Protein AF-A0A349NC59-F1 (afdb_monomer_lite)

Secondary structure (DSSP, 8-state):
----EEEETTTTEEEE---TTHHHHHHHHHSHHHHHHIIIIITSHHHHHHHHHHHTSGGGGGGHHHHHHHTT--GGGBSS-TTT-SSHHHHHTPPBPGGGSPPPPSTT----SSSS-----S-GGG-SEEEETTEEEE-

pLDDT: mean 91.54, std 4.28, range [70.38, 97.62]

Structure (mmCIF, N/CA/C/O backbone):
data_AF-A0A349NC59-F1
#
_entry.id   AF-A0A349NC59-F1
#
loop_
_atom_site.group_PDB
_atom_site.id
_atom_site.type_symbol
_atom_site.label_atom_id
_atom_site.label_alt_id
_atom_site.label_comp_id
_atom_site.label_asym_id
_atom_site.label_entity_id
_atom_site.label_seq_id
_atom_site.pdbx_PDB_ins_code
_atom_site.Cartn_x
_atom_site.Cartn_y
_atom_site.Cartn_z
_atom_site.occupancy
_atom_site.B_iso_or_equiv
_atom_site.auth_seq_id
_atom_site.auth_comp_id
_atom_site.auth_asym_id
_atom_site.auth_atom_id
_atom_site.pdbx_PDB_model_num
ATOM 1 N N . MET A 1 1 ? 4.924 11.784 -14.675 1.00 70.38 1 MET A N 1
ATOM 2 C CA . MET A 1 1 ? 4.655 10.395 -14.283 1.00 70.38 1 MET A CA 1
ATOM 3 C C . MET A 1 1 ? 3.516 9.926 -15.143 1.00 70.38 1 MET A C 1
A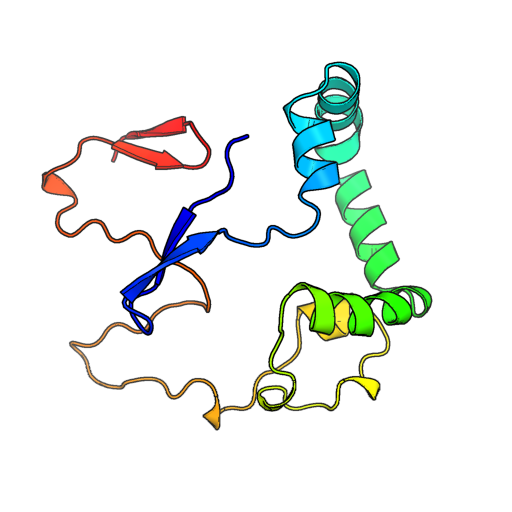TOM 5 O O . MET A 1 1 ? 2.434 10.505 -15.101 1.00 70.38 1 MET A O 1
ATOM 9 N N . ASP A 1 2 ? 3.781 8.954 -15.996 1.00 81.81 2 ASP A N 1
ATOM 10 C CA . ASP A 1 2 ? 2.705 8.320 -16.742 1.00 81.81 2 ASP A CA 1
ATOM 11 C C . ASP A 1 2 ? 1.820 7.528 -15.771 1.00 81.81 2 ASP A C 1
ATOM 13 O O . ASP A 1 2 ? 2.314 7.087 -14.725 1.00 81.81 2 ASP A O 1
ATOM 17 N N . PRO A 1 3 ? 0.514 7.395 -16.055 1.00 85.00 3 PRO A N 1
ATOM 18 C CA . PRO A 1 3 ? -0.356 6.549 -15.253 1.00 85.00 3 PRO A CA 1
ATOM 19 C C . PRO A 1 3 ? 0.209 5.127 -15.200 1.00 85.00 3 PRO A C 1
ATOM 21 O O . PRO A 1 3 ? 0.638 4.573 -16.219 1.00 85.00 3 PRO A O 1
ATOM 24 N N . ILE A 1 4 ? 0.205 4.531 -14.009 1.00 87.38 4 ILE A N 1
ATOM 25 C CA . ILE A 1 4 ? 0.626 3.142 -13.839 1.00 87.38 4 ILE A CA 1
ATOM 26 C C . ILE A 1 4 ? -0.475 2.272 -14.434 1.00 87.38 4 ILE A C 1
ATOM 28 O O . ILE A 1 4 ? -1.604 2.274 -13.951 1.00 87.38 4 ILE A O 1
ATOM 32 N N . ARG A 1 5 ? -0.145 1.537 -15.495 1.00 90.62 5 ARG A N 1
ATOM 33 C CA . ARG A 1 5 ? -1.063 0.602 -16.145 1.00 90.62 5 ARG A CA 1
ATOM 34 C C . ARG A 1 5 ? -0.675 -0.824 -15.813 1.00 90.62 5 ARG A C 1
ATOM 36 O O . ARG A 1 5 ? 0.509 -1.143 -15.728 1.00 90.62 5 ARG A O 1
ATOM 43 N N . TYR A 1 6 ? -1.670 -1.678 -15.659 1.00 88.75 6 TYR A N 1
ATOM 44 C CA . TYR A 1 6 ? -1.475 -3.092 -15.385 1.00 88.75 6 TYR A CA 1
ATOM 45 C C . TYR A 1 6 ? -2.497 -3.918 -16.152 1.00 88.75 6 TYR A C 1
ATOM 47 O O . TYR A 1 6 ? -3.577 -3.442 -16.493 1.00 88.75 6 TYR A O 1
ATOM 55 N N . PHE A 1 7 ? -2.144 -5.168 -16.426 1.00 89.88 7 PHE A N 1
ATOM 56 C CA . PHE A 1 7 ? -3.073 -6.123 -17.006 1.00 89.88 7 PHE A CA 1
ATOM 57 C C . PHE A 1 7 ? -3.857 -6.812 -15.887 1.00 89.88 7 PHE A C 1
ATOM 59 O O . PHE A 1 7 ? -3.280 -7.537 -15.070 1.00 89.88 7 PHE A O 1
ATOM 66 N N . ASN A 1 8 ? -5.164 -6.577 -15.832 1.00 90.19 8 ASN A N 1
ATOM 67 C CA . ASN A 1 8 ? -6.052 -7.253 -14.904 1.00 90.19 8 ASN A CA 1
ATOM 68 C C . ASN A 1 8 ? -6.487 -8.600 -15.503 1.00 90.19 8 ASN A C 1
ATOM 70 O O . ASN A 1 8 ? -7.162 -8.698 -16.524 1.00 90.19 8 ASN A O 1
ATOM 74 N N . ARG A 1 9 ? -6.061 -9.677 -14.839 1.00 89.19 9 ARG A N 1
ATOM 75 C CA . ARG A 1 9 ? -6.263 -11.059 -15.296 1.00 89.19 9 ARG A CA 1
ATOM 76 C C . ARG A 1 9 ? -7.726 -11.496 -15.219 1.00 89.19 9 ARG A C 1
ATOM 78 O O . ARG A 1 9 ? -8.125 -12.394 -15.950 1.00 89.19 9 ARG A O 1
ATOM 85 N N . TYR A 1 10 ? -8.507 -10.908 -14.315 1.00 90.06 10 TYR A N 1
ATOM 86 C CA . TYR A 1 10 ? -9.882 -11.337 -14.053 1.00 90.06 10 TYR A CA 1
ATOM 87 C C . TYR A 1 10 ? -10.859 -10.807 -15.099 1.00 90.06 10 TYR A C 1
ATOM 89 O O . TYR A 1 10 ? -11.808 -11.497 -15.453 1.00 90.06 10 TYR A O 1
ATOM 97 N N . ASN A 1 11 ? -10.603 -9.613 -15.630 1.00 92.44 11 ASN A N 1
ATOM 98 C CA . ASN A 1 11 ? -11.417 -9.000 -16.679 1.00 92.44 11 ASN A CA 1
ATOM 99 C C . ASN A 1 11 ? -10.724 -8.940 -18.048 1.00 92.44 11 ASN A C 1
ATOM 101 O O . ASN A 1 11 ? -11.325 -8.459 -19.003 1.00 92.44 11 ASN A O 1
ATOM 105 N N . GLN A 1 12 ? -9.484 -9.436 -18.144 1.00 94.19 12 GLN A N 1
ATOM 106 C CA . GLN A 1 12 ? -8.699 -9.494 -19.378 1.00 94.19 12 GLN A CA 1
ATOM 107 C C . GLN A 1 12 ? -8.499 -8.113 -20.031 1.00 94.19 12 GLN A C 1
ATOM 109 O O . GLN A 1 12 ? -8.481 -7.993 -21.256 1.00 94.19 12 GLN A O 1
ATOM 114 N N . ALA A 1 13 ? -8.336 -7.063 -19.221 1.00 95.69 13 ALA A N 1
ATOM 115 C CA . ALA A 1 13 ? -8.197 -5.687 -19.692 1.00 95.69 13 ALA A CA 1
ATOM 116 C C . ALA A 1 13 ? -6.967 -4.984 -19.104 1.00 95.69 13 ALA A C 1
ATOM 118 O O . ALA A 1 13 ? -6.466 -5.331 -18.032 1.00 95.69 13 ALA A O 1
ATOM 119 N N . ILE A 1 14 ? -6.476 -3.966 -19.817 1.00 93.81 14 ILE A N 1
ATOM 120 C CA . ILE A 1 14 ? -5.488 -3.034 -19.268 1.00 93.81 14 ILE A CA 1
ATOM 121 C C . ILE A 1 14 ? -6.238 -1.978 -18.463 1.00 93.81 14 ILE A C 1
ATOM 123 O O . ILE A 1 14 ? -7.080 -1.264 -19.004 1.00 93.81 14 ILE A O 1
ATOM 127 N N . GLU A 1 15 ? -5.886 -1.855 -17.192 1.00 93.00 15 GLU A N 1
ATOM 128 C CA . GLU A 1 15 ? -6.464 -0.894 -16.262 1.00 93.00 15 GLU A CA 1
ATOM 129 C C . GLU A 1 15 ? -5.407 0.088 -15.762 1.00 93.00 15 GLU A C 1
ATOM 131 O O . GLU A 1 15 ? -4.201 -0.175 -15.818 1.00 93.00 15 GLU A O 1
ATOM 136 N N . THR A 1 16 ? -5.873 1.235 -15.276 1.00 92.19 16 THR A N 1
ATOM 137 C CA . THR A 1 16 ? -5.034 2.261 -14.654 1.00 92.19 16 THR A CA 1
ATOM 138 C C . THR A 1 16 ? -5.140 2.146 -13.142 1.00 92.19 16 THR A C 1
ATOM 140 O O . THR A 1 16 ? -6.238 2.058 -12.604 1.00 92.19 16 THR A O 1
ATOM 143 N N . GLU A 1 17 ? -3.998 2.161 -12.461 1.00 89.06 17 GLU A N 1
ATOM 144 C CA . GLU A 1 17 ? -3.945 2.144 -11.005 1.00 89.06 17 GLU A CA 1
ATOM 145 C C . GLU A 1 17 ? -4.341 3.490 -10.411 1.00 89.06 17 GLU A C 1
ATOM 147 O O . GLU A 1 17 ? -3.752 4.521 -10.746 1.00 89.06 17 GLU A O 1
ATOM 152 N N . THR A 1 18 ? -5.265 3.459 -9.454 1.00 89.06 18 THR A N 1
ATOM 153 C CA . THR A 1 18 ? -5.566 4.616 -8.611 1.00 89.06 18 THR A CA 1
ATOM 154 C C . THR A 1 18 ? -4.522 4.708 -7.502 1.00 89.06 18 THR A C 1
ATOM 156 O O . THR A 1 18 ? -4.485 3.883 -6.591 1.00 89.06 18 THR A O 1
ATOM 159 N N . VAL A 1 19 ? -3.651 5.717 -7.563 1.00 86.81 19 VAL A N 1
ATOM 160 C CA . VAL A 1 19 ? -2.555 5.874 -6.597 1.00 86.81 19 VAL A CA 1
ATOM 161 C C . VAL A 1 19 ? -2.967 6.796 -5.453 1.00 86.81 19 VAL A C 1
ATOM 163 O O . VAL A 1 19 ? -3.357 7.946 -5.671 1.00 86.81 19 VAL A O 1
ATOM 166 N N . TYR A 1 20 ? -2.796 6.331 -4.211 1.00 86.38 20 TYR A N 1
ATOM 167 C CA . TYR A 1 20 ? -3.086 7.159 -3.044 1.00 86.38 20 TYR A CA 1
ATOM 168 C C . TYR A 1 20 ? -2.247 8.437 -3.011 1.00 86.38 20 TYR A C 1
ATOM 170 O O . TYR A 1 20 ? -1.015 8.403 -2.975 1.00 86.38 20 TYR A O 1
ATOM 178 N N . GLY A 1 21 ? -2.934 9.582 -3.007 1.00 85.62 21 GLY A N 1
ATOM 179 C CA . GLY A 1 21 ? -2.290 10.891 -2.976 1.00 85.62 21 GLY A CA 1
ATOM 180 C C . GLY A 1 21 ? -1.502 11.221 -4.247 1.00 85.62 21 GLY A C 1
ATOM 181 O O . GLY A 1 21 ? -0.543 11.993 -4.166 1.00 85.62 21 GLY A O 1
ATOM 182 N N . GLU A 1 22 ? -1.892 10.676 -5.407 1.00 87.31 22 GLU A N 1
ATOM 183 C CA . GLU A 1 22 ? -1.203 10.870 -6.692 1.00 87.31 22 GLU A CA 1
ATOM 184 C C . GLU A 1 22 ? -0.862 12.340 -6.973 1.00 87.31 22 GLU A C 1
ATOM 186 O O . GLU A 1 22 ? 0.271 12.653 -7.329 1.00 87.31 22 GLU A O 1
ATOM 191 N N . SER A 1 23 ? -1.794 13.267 -6.741 1.00 87.56 23 SER A N 1
ATOM 192 C CA . SER A 1 23 ? -1.566 14.705 -6.937 1.00 87.56 23 SER A CA 1
ATOM 193 C C . SER A 1 23 ? -0.397 15.246 -6.101 1.00 87.56 23 SER A C 1
ATOM 195 O O . SER A 1 23 ? 0.422 16.020 -6.603 1.00 87.56 23 SER A O 1
ATOM 197 N N . TYR A 1 24 ? -0.268 14.813 -4.841 1.00 88.81 24 TYR A N 1
ATOM 198 C CA . TYR A 1 24 ? 0.847 15.197 -3.970 1.00 88.81 24 TYR A CA 1
ATOM 199 C C . TYR A 1 24 ? 2.160 14.543 -4.409 1.00 88.81 24 TYR A C 1
ATOM 201 O O . TYR A 1 24 ? 3.210 15.193 -4.379 1.00 88.81 24 TYR A O 1
ATOM 209 N N . LEU A 1 25 ? 2.115 13.286 -4.858 1.00 87.62 25 LEU A N 1
ATOM 210 C CA . LEU A 1 25 ? 3.281 12.593 -5.408 1.00 87.62 25 LEU A CA 1
ATOM 211 C C . LEU A 1 25 ? 3.768 13.287 -6.685 1.00 87.62 25 LEU A C 1
ATOM 213 O O . LEU A 1 25 ? 4.922 13.696 -6.762 1.00 87.62 25 LEU A O 1
ATOM 217 N N . ARG A 1 26 ? 2.885 13.551 -7.648 1.00 88.75 26 ARG A N 1
ATOM 218 C CA . ARG A 1 26 ? 3.221 14.301 -8.866 1.00 88.75 26 ARG A CA 1
ATOM 219 C C . ARG A 1 26 ? 3.818 15.661 -8.535 1.00 88.75 26 ARG A C 1
ATOM 221 O O . ARG A 1 26 ? 4.863 16.017 -9.069 1.00 88.75 26 ARG A O 1
ATOM 228 N N . TRP A 1 27 ? 3.222 16.405 -7.604 1.00 91.94 27 TRP A N 1
ATOM 229 C CA . TRP A 1 27 ? 3.774 17.694 -7.194 1.00 91.94 27 TRP A CA 1
ATOM 230 C C . TRP A 1 27 ? 5.180 17.562 -6.588 1.00 91.94 27 TRP A C 1
ATOM 232 O O . TRP A 1 27 ? 6.094 18.259 -7.030 1.00 91.94 27 TRP A O 1
ATOM 242 N N . THR A 1 28 ? 5.377 16.651 -5.629 1.00 91.19 28 THR A N 1
ATOM 243 C CA . THR A 1 28 ? 6.670 16.461 -4.942 1.00 91.19 28 THR A CA 1
ATOM 244 C C . THR A 1 28 ? 7.778 15.928 -5.854 1.00 91.19 28 THR A C 1
ATOM 246 O O . THR A 1 28 ? 8.940 16.285 -5.656 1.00 91.19 28 THR A O 1
ATOM 249 N N . TYR A 1 29 ? 7.451 15.117 -6.862 1.00 85.75 29 TYR A N 1
ATOM 250 C CA . TYR A 1 29 ? 8.439 14.508 -7.758 1.00 85.75 29 TYR A CA 1
ATOM 251 C C . TYR A 1 29 ? 8.659 15.281 -9.071 1.00 85.75 29 TYR A C 1
ATOM 253 O O . TYR A 1 29 ? 9.781 15.282 -9.579 1.00 85.75 29 TYR A O 1
ATOM 261 N N . GLU A 1 30 ? 7.653 15.975 -9.614 1.00 87.81 30 GLU A N 1
ATOM 262 C CA . GLU A 1 30 ? 7.737 16.613 -10.942 1.00 87.81 30 GLU A CA 1
ATOM 263 C C . GLU A 1 30 ? 7.977 18.127 -10.896 1.00 87.81 30 GLU A C 1
ATOM 265 O O . GLU A 1 30 ? 8.547 18.685 -11.835 1.00 87.81 30 GLU A O 1
ATOM 270 N N . LYS A 1 31 ? 7.547 18.826 -9.836 1.00 92.56 31 LYS A N 1
ATOM 271 C CA . LYS A 1 31 ? 7.646 20.295 -9.764 1.00 92.56 31 LYS A CA 1
ATOM 272 C C . LYS A 1 31 ? 8.900 20.736 -8.994 1.00 92.56 31 LYS A C 1
ATOM 274 O O . LYS A 1 31 ? 9.190 20.158 -7.949 1.00 92.56 31 LYS A O 1
ATOM 279 N N . PRO A 1 32 ? 9.617 21.799 -9.420 1.00 91.69 32 PRO A N 1
ATOM 280 C CA . PRO A 1 32 ? 10.841 22.257 -8.748 1.00 91.69 32 PRO A CA 1
ATOM 281 C C . PRO A 1 32 ? 10.658 22.555 -7.252 1.00 91.69 32 PRO A C 1
ATOM 283 O O . PRO A 1 32 ? 11.419 22.065 -6.420 1.00 91.69 32 PRO A O 1
ATOM 286 N N . PHE A 1 33 ? 9.597 23.286 -6.893 1.00 94.12 33 PHE A N 1
ATOM 287 C CA . PHE A 1 33 ? 9.275 23.584 -5.493 1.00 94.12 33 PHE A CA 1
ATOM 288 C C . PHE A 1 33 ? 8.859 22.341 -4.699 1.00 94.12 33 PHE A C 1
ATOM 290 O O . PHE A 1 33 ? 9.236 22.196 -3.537 1.00 94.12 33 PHE A O 1
ATOM 297 N N . GLY A 1 34 ? 8.142 21.412 -5.334 1.00 92.19 34 GLY A N 1
ATOM 298 C CA . GLY A 1 34 ? 7.782 20.142 -4.712 1.00 92.19 34 GLY A CA 1
ATOM 299 C C . GLY A 1 34 ? 9.003 19.272 -4.421 1.00 92.19 34 GLY A C 1
ATOM 300 O O . GLY A 1 34 ? 9.102 18.714 -3.331 1.00 92.19 34 GLY A O 1
ATOM 301 N N . ARG A 1 35 ? 9.987 19.235 -5.328 1.00 92.06 35 ARG A N 1
ATOM 302 C CA . ARG A 1 35 ? 11.256 18.517 -5.121 1.00 92.06 35 ARG A CA 1
ATOM 303 C C . ARG A 1 35 ? 12.074 19.123 -3.985 1.00 92.06 35 ARG A C 1
ATOM 305 O O . ARG A 1 35 ? 12.697 18.383 -3.225 1.00 92.06 35 ARG A O 1
ATOM 312 N N . LEU A 1 36 ? 12.068 20.446 -3.830 1.00 94.69 36 LEU A N 1
ATOM 313 C CA . LEU A 1 36 ? 12.704 21.090 -2.679 1.00 94.69 36 LEU A CA 1
ATOM 314 C C . LEU A 1 36 ? 12.012 20.679 -1.369 1.00 94.69 36 LEU A C 1
ATOM 316 O O . LEU A 1 36 ? 12.676 20.189 -0.454 1.00 94.69 36 LEU A O 1
ATOM 320 N N . ALA A 1 37 ? 10.681 20.787 -1.305 1.00 93.19 37 ALA A N 1
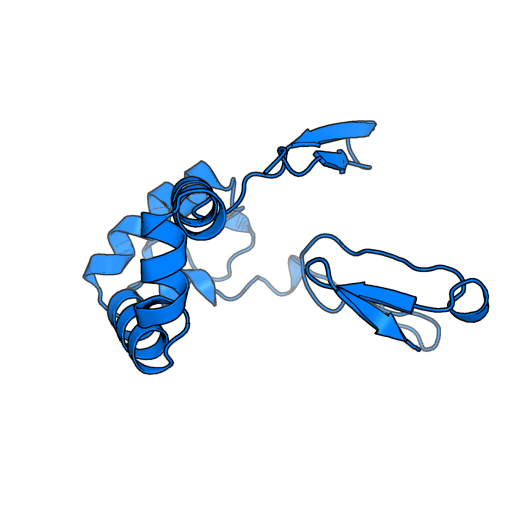ATOM 321 C CA . ALA A 1 37 ? 9.898 20.371 -0.141 1.00 93.19 37 ALA A CA 1
ATOM 322 C C . ALA A 1 37 ? 10.092 18.880 0.191 1.00 93.19 37 ALA A C 1
ATOM 324 O O . ALA A 1 37 ? 10.251 18.518 1.358 1.00 93.19 37 ALA A O 1
ATOM 325 N N . LEU A 1 38 ? 10.163 18.020 -0.829 1.00 91.12 38 LEU A N 1
ATOM 326 C CA . LEU A 1 38 ? 10.435 16.592 -0.686 1.00 91.12 38 LEU A CA 1
ATOM 327 C C . LEU A 1 38 ? 11.755 16.340 0.058 1.00 91.12 38 LEU A C 1
ATOM 329 O O . LEU A 1 38 ? 11.800 15.546 0.996 1.00 91.12 38 LEU A O 1
ATOM 333 N N . ASN A 1 39 ? 12.828 17.028 -0.339 1.00 91.56 39 ASN A N 1
ATOM 334 C CA . ASN A 1 39 ? 14.171 16.804 0.208 1.00 91.56 39 ASN A CA 1
ATOM 335 C C . ASN A 1 39 ? 14.421 17.500 1.556 1.00 91.56 39 ASN A C 1
ATOM 337 O O . ASN A 1 39 ? 15.234 17.027 2.357 1.00 91.56 39 ASN A O 1
ATOM 341 N N . VAL A 1 40 ? 13.733 18.608 1.831 1.00 93.94 40 VAL A N 1
ATOM 342 C CA 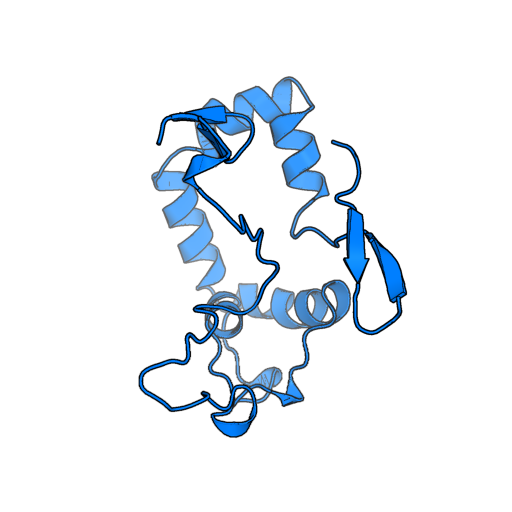. VAL A 1 40 ? 13.907 19.355 3.084 1.00 93.94 40 VAL A CA 1
ATOM 343 C C . VAL A 1 40 ? 12.960 18.855 4.171 1.00 93.94 40 VAL A C 1
ATOM 345 O O . VAL A 1 40 ? 13.395 18.718 5.310 1.00 93.94 40 VAL A O 1
ATOM 348 N N . ILE A 1 41 ? 11.711 18.528 3.824 1.00 93.25 41 ILE A N 1
ATOM 349 C CA . ILE A 1 41 ? 10.633 18.252 4.784 1.00 93.25 41 ILE A CA 1
ATOM 350 C C . ILE A 1 41 ? 10.186 16.790 4.713 1.00 93.25 41 ILE A C 1
ATOM 352 O O . ILE A 1 41 ? 10.333 16.060 5.688 1.00 93.25 41 ILE A O 1
ATOM 356 N N . VAL A 1 42 ? 9.661 16.344 3.566 1.00 89.81 42 VAL A N 1
ATOM 357 C CA . VAL A 1 42 ? 8.913 15.071 3.471 1.00 89.81 42 VAL A CA 1
ATOM 358 C C . VAL A 1 42 ? 9.787 13.857 3.791 1.00 89.81 42 VAL A C 1
ATOM 360 O O . VAL A 1 42 ? 9.337 12.938 4.467 1.00 89.81 42 VAL A O 1
ATOM 363 N N . LYS A 1 43 ? 11.055 13.859 3.364 1.00 89.94 43 LYS A N 1
ATOM 364 C CA . LYS A 1 43 ? 12.013 12.776 3.655 1.00 89.94 43 LYS A CA 1
ATOM 365 C C . LYS A 1 43 ? 12.508 12.741 5.110 1.00 89.94 43 LYS A C 1
ATOM 367 O O . LYS A 1 43 ? 13.299 11.865 5.452 1.00 89.94 43 LYS A O 1
ATOM 372 N N . ARG A 1 44 ? 12.127 13.693 5.967 1.00 94.31 44 ARG A N 1
ATOM 373 C CA . ARG A 1 44 ? 12.615 13.757 7.354 1.00 94.31 44 ARG A CA 1
ATOM 374 C C . ARG A 1 44 ? 11.787 12.862 8.268 1.00 94.31 44 ARG A C 1
ATOM 376 O O . ARG A 1 44 ? 10.561 12.861 8.207 1.00 94.31 44 ARG A O 1
ATOM 383 N N . SER A 1 45 ? 12.460 12.168 9.184 1.00 92.06 45 SER A N 1
ATOM 384 C CA . SER A 1 45 ? 11.818 11.3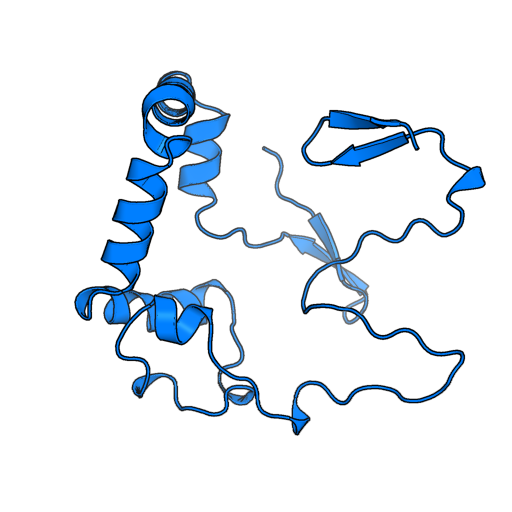04 10.184 1.00 92.06 45 SER A CA 1
ATOM 385 C C . SER A 1 45 ? 10.792 12.055 11.036 1.00 92.06 45 SER A C 1
ATOM 387 O O . SER A 1 45 ? 9.708 11.537 11.281 1.00 92.06 45 SER A O 1
ATOM 389 N N . LEU A 1 46 ? 11.087 13.303 11.413 1.00 94.44 46 LEU A N 1
ATOM 390 C CA . LEU A 1 46 ? 10.171 14.156 12.177 1.00 94.44 46 LEU A CA 1
ATOM 391 C C . LEU A 1 46 ? 8.844 14.399 11.447 1.00 94.44 46 LEU A C 1
ATOM 393 O O . LEU A 1 46 ? 7.793 14.389 12.081 1.00 94.44 46 LEU A O 1
ATOM 397 N N . PHE A 1 47 ? 8.876 14.576 10.121 1.00 93.94 47 PHE A N 1
ATOM 398 C CA . PHE A 1 47 ? 7.657 14.741 9.331 1.00 93.94 47 PHE A CA 1
ATOM 399 C C . PHE A 1 47 ? 6.829 13.453 9.313 1.00 93.94 47 PHE A C 1
ATOM 401 O O . PHE A 1 47 ? 5.614 13.515 9.489 1.00 93.94 47 PHE A O 1
ATOM 408 N N . ASN A 1 48 ? 7.480 12.292 9.164 1.00 91.50 48 ASN A N 1
ATOM 409 C CA . ASN A 1 48 ? 6.805 10.994 9.226 1.00 91.50 48 ASN A CA 1
ATOM 410 C C . ASN A 1 48 ? 6.117 10.777 10.586 1.00 91.50 48 ASN A C 1
ATOM 412 O O . ASN A 1 48 ? 4.933 10.456 10.635 1.00 91.50 48 ASN A O 1
ATOM 416 N N . ILE A 1 49 ? 6.828 11.039 11.689 1.00 94.62 49 ILE A N 1
ATOM 417 C CA . ILE A 1 49 ? 6.285 10.925 13.054 1.00 94.62 49 ILE A CA 1
ATOM 418 C C . ILE A 1 49 ? 5.092 11.868 13.244 1.00 94.62 49 ILE A C 1
ATOM 420 O O . ILE A 1 49 ? 4.041 11.449 13.726 1.00 94.62 49 ILE A O 1
ATOM 424 N N . TRP A 1 50 ? 5.228 13.131 12.834 1.00 96.44 50 TRP A N 1
ATOM 425 C CA . TRP A 1 50 ? 4.146 14.110 12.925 1.00 96.44 50 TRP A CA 1
ATOM 426 C C . TRP A 1 50 ? 2.917 13.700 12.103 1.00 96.44 50 TRP A C 1
ATOM 428 O O . TRP A 1 50 ? 1.786 13.811 12.582 1.00 96.44 50 TRP A O 1
ATOM 438 N N . TYR A 1 51 ? 3.119 13.213 10.876 1.00 94.50 51 TYR A N 1
ATOM 439 C CA . TYR A 1 51 ? 2.019 12.784 10.017 1.00 94.50 51 TYR A CA 1
ATOM 440 C C . TYR A 1 51 ? 1.313 11.550 10.584 1.00 94.50 51 TYR A C 1
ATOM 442 O O . TYR A 1 51 ? 0.082 11.534 10.614 1.00 94.50 51 TYR A O 1
ATOM 450 N N . GLY A 1 52 ? 2.073 10.567 11.079 1.00 94.69 52 GLY A N 1
ATOM 451 C CA . GLY A 1 52 ? 1.544 9.389 11.768 1.00 94.69 52 GLY A CA 1
ATOM 452 C C . GLY A 1 52 ? 0.694 9.780 12.974 1.00 94.69 52 GLY A C 1
ATOM 453 O O . GLY A 1 52 ? -0.489 9.461 13.012 1.00 94.69 52 GLY A O 1
ATOM 454 N N . TRP A 1 53 ? 1.236 10.617 13.865 1.00 96.94 53 TRP A N 1
ATOM 455 C CA . TRP A 1 53 ? 0.496 11.167 15.005 1.00 96.94 53 TRP A CA 1
ATOM 456 C C . TRP A 1 53 ? -0.784 11.903 14.589 1.00 96.94 53 TRP A C 1
ATOM 458 O O . TRP A 1 53 ? -1.798 11.833 15.280 1.00 96.94 53 TRP A O 1
ATOM 468 N N . ARG A 1 54 ? -0.776 12.606 13.448 1.00 97.00 54 ARG A N 1
ATOM 469 C CA . ARG A 1 54 ? -1.977 13.262 12.909 1.00 97.00 54 ARG A CA 1
ATOM 470 C C . ARG A 1 54 ? -3.025 12.245 12.444 1.00 97.00 54 ARG A C 1
ATOM 472 O O . ARG A 1 54 ? -4.213 12.548 12.527 1.00 97.00 54 ARG A O 1
ATOM 479 N N . MET A 1 55 ? -2.607 11.088 11.928 1.00 96.62 55 MET A N 1
ATOM 480 C CA . MET A 1 55 ? -3.506 9.995 11.532 1.00 96.62 55 MET A CA 1
ATOM 481 C C . MET A 1 55 ? -4.004 9.166 12.727 1.00 96.62 55 MET A C 1
ATOM 483 O O . MET A 1 55 ? -4.997 8.463 12.576 1.00 96.62 55 MET A O 1
ATOM 487 N N . ASP A 1 56 ? -3.390 9.311 13.905 1.00 97.00 56 ASP A N 1
ATOM 488 C CA . ASP A 1 56 ? -3.871 8.761 15.187 1.00 97.00 56 ASP A CA 1
ATOM 489 C C . ASP A 1 56 ? -4.843 9.703 15.926 1.00 97.00 56 ASP A C 1
ATOM 491 O O . ASP A 1 56 ? -5.278 9.431 17.044 1.00 97.00 56 ASP A O 1
ATOM 495 N N . ARG A 1 57 ? -5.192 10.860 15.348 1.00 97.62 57 ARG A N 1
ATOM 496 C CA . ARG A 1 57 ? -6.194 11.765 15.935 1.00 97.62 57 ARG A CA 1
ATOM 497 C C . ARG A 1 57 ? -7.597 11.373 15.501 1.00 97.62 57 ARG A C 1
ATOM 499 O O . ARG A 1 57 ? -7.804 11.071 14.331 1.00 97.62 57 ARG A O 1
ATOM 506 N N . SER A 1 58 ? -8.579 11.508 16.391 1.00 96.38 58 SER A N 1
ATOM 507 C CA . SER A 1 58 ? -9.990 11.228 16.080 1.00 96.38 58 SER A CA 1
ATOM 508 C C . SER A 1 58 ? -10.525 12.032 14.893 1.00 96.38 58 SER A C 1
ATOM 510 O O . SER A 1 58 ? -11.285 11.527 14.078 1.00 96.38 58 SER A O 1
ATOM 512 N N . SER A 1 59 ? -10.046 13.264 14.702 1.00 96.31 59 SER A N 1
ATOM 513 C CA . SER A 1 59 ? -10.395 14.083 13.534 1.00 96.31 59 SER A CA 1
ATOM 514 C C . SER A 1 59 ? -10.024 13.437 12.191 1.00 96.31 59 SER A C 1
ATOM 516 O O . SER A 1 59 ? -10.630 13.758 11.168 1.00 96.31 59 SER A O 1
ATOM 518 N N . SER A 1 60 ? -9.054 12.517 12.172 1.00 96.75 60 SER A N 1
ATOM 519 C CA . SER A 1 60 ? -8.666 11.775 10.971 1.00 96.75 60 SER A CA 1
ATOM 520 C C . SER A 1 60 ? -9.696 10.728 10.538 1.00 96.75 60 SER A C 1
ATOM 522 O O . SER A 1 60 ? -9.696 10.375 9.361 1.00 96.75 60 SER A O 1
ATOM 524 N N . GLN A 1 61 ? -10.610 10.306 11.423 1.00 95.88 61 GLN A N 1
ATOM 525 C CA . GLN A 1 61 ? -11.712 9.385 11.109 1.00 95.88 61 GLN A CA 1
ATOM 526 C C . GLN A 1 61 ? -12.525 9.849 9.894 1.00 95.88 61 GLN A C 1
ATOM 528 O O . GLN A 1 61 ? -12.909 9.044 9.052 1.00 95.88 61 GLN A O 1
ATOM 533 N N . SER A 1 62 ? -12.710 11.165 9.751 1.00 95.25 62 SER A N 1
ATOM 534 C CA . SER A 1 62 ? -13.401 11.788 8.613 1.00 95.25 62 SER A CA 1
ATOM 535 C C . SER A 1 62 ? -12.841 11.405 7.234 1.00 95.25 62 SER A C 1
ATOM 537 O O . SER A 1 62 ? -13.531 11.563 6.232 1.00 95.25 62 SER A O 1
ATOM 539 N N . LYS A 1 63 ? -11.611 10.881 7.161 1.00 94.94 63 LYS A N 1
ATOM 540 C CA . LYS A 1 63 ? -10.976 10.424 5.917 1.00 94.94 63 LYS A CA 1
ATOM 541 C C . LYS A 1 63 ? -11.335 8.998 5.523 1.00 94.94 63 LYS A C 1
ATOM 543 O O . LYS A 1 63 ? -11.105 8.638 4.375 1.00 94.94 63 LYS A O 1
ATOM 548 N N . VAL A 1 64 ? -11.850 8.191 6.448 1.00 95.44 64 VAL A N 1
ATOM 549 C CA . VAL A 1 64 ? -12.119 6.765 6.216 1.00 95.44 64 VAL A CA 1
ATOM 550 C C . VAL A 1 64 ? -13.166 6.582 5.118 1.00 95.44 64 VAL A C 1
ATOM 552 O O . VAL A 1 64 ? -12.922 5.838 4.177 1.00 95.44 64 VAL A O 1
ATOM 555 N N . GLY A 1 65 ? -14.287 7.309 5.192 1.00 94.62 65 GLY A N 1
ATOM 556 C CA . GLY A 1 65 ? -15.358 7.252 4.188 1.00 94.62 65 GLY A CA 1
ATOM 557 C C . GLY A 1 65 ? -14.873 7.577 2.769 1.00 94.62 65 GLY A C 1
ATOM 558 O O . GLY A 1 65 ? -14.935 6.694 1.916 1.00 94.62 65 GLY A O 1
ATOM 559 N N . PRO A 1 66 ? -14.304 8.776 2.533 1.00 94.38 66 PRO A N 1
ATOM 560 C CA . PRO A 1 66 ? -13.737 9.132 1.233 1.00 94.38 66 PRO A CA 1
ATOM 561 C C . PRO A 1 66 ? -12.691 8.130 0.743 1.00 94.38 66 PRO A C 1
ATOM 563 O O . PRO A 1 66 ? -12.682 7.773 -0.423 1.00 94.38 66 PRO A O 1
ATOM 566 N N . PHE A 1 67 ? -11.843 7.605 1.633 1.00 94.62 67 PHE A N 1
ATOM 567 C CA . PHE A 1 67 ? -10.850 6.606 1.243 1.00 94.62 67 PHE A CA 1
ATOM 568 C C . PHE A 1 67 ? -11.493 5.285 0.789 1.00 94.62 67 PHE A C 1
ATOM 570 O O . PHE A 1 67 ? -11.040 4.674 -0.173 1.00 94.62 67 PHE A O 1
ATOM 577 N N . ILE A 1 68 ? -12.546 4.817 1.457 1.00 94.19 68 ILE A N 1
ATOM 578 C CA . ILE A 1 68 ? -13.259 3.606 1.028 1.00 94.19 68 ILE A CA 1
ATOM 579 C C . ILE A 1 68 ? -13.852 3.801 -0.370 1.00 94.19 68 ILE A C 1
ATOM 581 O O . ILE A 1 68 ? -13.735 2.906 -1.204 1.00 94.19 68 ILE A O 1
ATOM 585 N N . GLU A 1 69 ? -14.453 4.963 -0.620 1.00 93.56 69 GLU A N 1
ATOM 586 C CA . GLU A 1 69 ? -15.094 5.301 -1.893 1.00 93.56 69 GLU A CA 1
ATOM 587 C C . GLU A 1 69 ? -14.067 5.479 -3.021 1.00 93.56 69 GLU A C 1
ATOM 589 O O . GLU A 1 69 ? -14.187 4.832 -4.061 1.00 93.56 69 GLU A O 1
ATOM 594 N N . ASP A 1 70 ? -13.019 6.275 -2.793 1.00 92.25 70 ASP A N 1
ATOM 595 C CA . ASP A 1 70 ? -11.986 6.598 -3.786 1.00 92.25 70 ASP A CA 1
ATOM 596 C C . ASP A 1 70 ? -11.179 5.365 -4.227 1.00 92.25 70 ASP A C 1
ATOM 598 O O . ASP A 1 70 ? -10.759 5.279 -5.384 1.00 92.25 70 ASP A O 1
ATOM 602 N N . TYR A 1 71 ? -10.943 4.413 -3.313 1.00 91.75 71 TYR A N 1
ATOM 603 C CA . TYR A 1 71 ? -10.117 3.221 -3.564 1.00 91.75 71 TYR A CA 1
ATOM 604 C C . TYR A 1 71 ? -10.923 1.918 -3.637 1.00 91.75 71 TYR A C 1
ATOM 606 O O . TYR A 1 71 ? -10.324 0.845 -3.708 1.00 91.75 71 TYR A O 1
ATOM 614 N N . GLY A 1 72 ? -12.259 1.986 -3.620 1.00 91.75 72 GLY A N 1
ATOM 615 C CA . GLY A 1 72 ? -13.135 0.818 -3.767 1.00 91.75 72 GLY A CA 1
ATOM 616 C C . GLY A 1 72 ? -12.878 -0.285 -2.735 1.00 91.75 72 GLY A C 1
ATOM 617 O O . GLY A 1 72 ? -12.880 -1.466 -3.078 1.00 91.75 72 GLY A O 1
ATOM 618 N N . ILE A 1 73 ? -12.599 0.086 -1.483 1.00 92.88 73 ILE A N 1
ATOM 619 C CA . ILE A 1 73 ? -12.230 -0.875 -0.436 1.00 92.88 73 ILE A CA 1
ATOM 620 C C . ILE A 1 73 ? -13.452 -1.702 -0.025 1.00 92.88 73 ILE A C 1
ATOM 622 O O . ILE A 1 73 ? -14.439 -1.154 0.469 1.00 92.88 73 ILE A O 1
ATOM 626 N N . ASP A 1 74 ? -13.362 -3.029 -0.140 1.00 93.75 74 ASP A N 1
ATOM 627 C CA . ASP A 1 74 ? -14.410 -3.923 0.353 1.00 93.75 74 ASP A CA 1
ATOM 628 C C . ASP A 1 74 ? -14.390 -4.007 1.888 1.00 93.75 74 ASP A C 1
ATOM 630 O O . ASP A 1 74 ? -13.641 -4.760 2.517 1.00 93.75 74 ASP A O 1
ATOM 634 N N . VAL A 1 75 ? -15.247 -3.206 2.517 1.00 93.38 75 VAL A N 1
ATOM 635 C CA . VAL A 1 75 ? -15.447 -3.219 3.971 1.00 93.38 75 VAL A CA 1
ATOM 636 C C . VAL A 1 75 ? -16.108 -4.507 4.466 1.00 93.38 75 VAL A C 1
ATOM 638 O O . VAL A 1 75 ? -16.009 -4.819 5.651 1.00 93.38 75 VAL A O 1
ATOM 641 N N . GLY A 1 76 ? -16.739 -5.287 3.585 1.00 94.88 76 GLY A N 1
ATOM 642 C CA . GLY A 1 76 ? -17.321 -6.587 3.907 1.00 94.88 76 GLY A CA 1
ATOM 643 C C . GLY A 1 76 ? -16.279 -7.621 4.337 1.00 94.88 76 GLY A C 1
ATOM 644 O O . GLY A 1 76 ? -16.610 -8.540 5.093 1.00 94.88 76 GLY A O 1
ATOM 645 N N . GLU A 1 77 ? -15.019 -7.451 3.936 1.00 95.88 77 GLU A N 1
ATOM 646 C CA . GLU A 1 77 ? -13.901 -8.303 4.357 1.00 95.88 77 GLU A CA 1
ATOM 647 C C . GLU A 1 77 ? -13.380 -7.973 5.761 1.00 95.88 77 GLU A C 1
ATOM 649 O O . GLU A 1 77 ? -12.661 -8.777 6.354 1.00 95.88 77 GLU A O 1
ATOM 654 N N . CYS A 1 78 ? -13.726 -6.812 6.316 1.00 95.56 78 CYS A N 1
ATOM 655 C CA . CYS A 1 78 ? -13.215 -6.354 7.605 1.00 95.56 78 CYS A CA 1
ATOM 656 C C . CYS A 1 78 ? -13.925 -7.063 8.766 1.00 95.56 78 CYS A C 1
ATOM 658 O O . CYS A 1 78 ? -15.110 -7.388 8.683 1.00 95.56 78 CYS A O 1
ATOM 660 N N . VAL A 1 79 ? -13.209 -7.306 9.868 1.00 95.19 79 VAL A N 1
ATOM 661 C CA . VAL A 1 79 ? -13.813 -7.847 11.102 1.00 95.19 79 VAL A CA 1
ATOM 662 C C . VAL A 1 79 ? -14.794 -6.845 11.707 1.00 95.19 79 VAL A C 1
ATOM 664 O O . VAL A 1 79 ? -15.851 -7.233 12.198 1.00 95.19 79 VAL A O 1
ATOM 667 N N . GLU A 1 80 ? -14.439 -5.564 11.658 1.00 90.56 80 GLU A N 1
ATOM 668 C CA . GLU A 1 80 ? -15.220 -4.472 12.222 1.00 90.56 80 GLU A CA 1
ATOM 669 C C . GLU A 1 80 ? -15.959 -3.680 11.133 1.00 90.56 80 GLU A C 1
ATOM 671 O O . GLU A 1 80 ? -15.543 -3.653 9.972 1.00 90.56 80 GLU A O 1
ATOM 676 N N . SER A 1 81 ? -17.059 -3.024 11.509 1.00 89.81 81 SER A N 1
ATOM 677 C CA . SER A 1 81 ? -17.808 -2.119 10.630 1.00 89.81 81 SER A CA 1
ATOM 678 C C . SER A 1 81 ? -17.035 -0.826 10.377 1.00 89.81 81 SER A C 1
ATOM 680 O O . SER A 1 81 ? -16.346 -0.338 11.266 1.00 89.81 81 SER A O 1
ATOM 682 N N . LYS A 1 82 ? -17.220 -0.188 9.217 1.00 81.81 82 LYS A N 1
ATOM 683 C CA . LYS A 1 82 ? -16.512 1.063 8.883 1.00 81.81 82 LYS A CA 1
ATOM 684 C C . LYS A 1 82 ? -16.753 2.207 9.882 1.00 81.81 82 LYS A C 1
ATOM 686 O O . LYS A 1 82 ? -15.913 3.092 10.003 1.00 81.81 82 LYS A O 1
ATOM 691 N N . GLU A 1 83 ? -17.871 2.186 10.604 1.00 87.81 83 GLU A N 1
ATOM 692 C CA . GLU A 1 83 ? -18.230 3.172 11.625 1.00 87.81 83 GLU A CA 1
ATOM 693 C C . GLU A 1 83 ? -17.479 2.984 12.957 1.00 87.81 83 GLU A C 1
ATOM 695 O O . GLU A 1 83 ? -17.512 3.890 13.789 1.00 87.81 83 GLU A O 1
ATOM 700 N N . SER A 1 84 ? -16.806 1.844 13.183 1.00 91.38 84 SER A N 1
ATOM 701 C CA . SER A 1 84 ? -16.111 1.566 14.452 1.00 91.38 84 SER A CA 1
ATOM 702 C C . SER A 1 84 ? -14.722 2.193 14.538 1.00 91.38 84 SER A C 1
ATOM 704 O O . SER A 1 84 ? -14.231 2.416 15.641 1.00 91.38 84 SER A O 1
ATOM 706 N N . PHE A 1 85 ? -14.092 2.492 13.398 1.00 94.06 85 PHE A N 1
ATOM 707 C CA . PHE A 1 85 ? -12.740 3.043 13.364 1.00 94.06 85 PHE A CA 1
ATOM 708 C C . PHE A 1 85 ? -12.738 4.460 13.937 1.00 94.06 85 PHE A C 1
ATOM 710 O O . PHE A 1 85 ? -13.330 5.365 13.351 1.00 94.06 85 PHE A O 1
ATOM 717 N N . GLY A 1 86 ? -12.059 4.674 15.062 1.00 94.44 86 GLY A N 1
ATOM 718 C CA . GLY A 1 86 ? -11.932 5.969 15.728 1.00 94.44 86 GLY A CA 1
ATOM 719 C C . GLY A 1 86 ? -10.880 6.876 15.094 1.00 94.44 86 GLY A C 1
ATOM 720 O O . GLY A 1 86 ? -10.894 8.086 15.318 1.00 94.44 86 GLY A O 1
ATOM 721 N N . THR A 1 87 ? -9.976 6.324 14.281 1.00 97.50 87 THR A N 1
ATOM 722 C CA . THR A 1 87 ? -8.922 7.066 13.578 1.00 97.50 87 THR A CA 1
ATOM 723 C C . THR A 1 87 ? -8.677 6.506 12.176 1.00 97.50 87 THR A C 1
ATOM 725 O O . THR A 1 87 ? -9.071 5.386 11.848 1.00 97.50 87 THR A O 1
ATOM 728 N N . PHE A 1 88 ? -8.003 7.277 11.319 1.00 96.56 88 PHE A N 1
ATOM 729 C CA . PHE A 1 88 ? -7.622 6.798 9.992 1.00 96.56 88 PHE A CA 1
ATOM 730 C C . PHE A 1 88 ? -6.601 5.660 10.068 1.00 96.56 88 PHE A C 1
ATOM 732 O O . PHE A 1 88 ? -6.677 4.726 9.275 1.00 96.56 88 PHE A O 1
ATOM 739 N N . ASN A 1 89 ? -5.664 5.712 11.020 1.00 96.44 89 ASN A N 1
ATOM 740 C CA . ASN A 1 89 ? -4.692 4.636 11.194 1.00 96.44 89 ASN A CA 1
ATOM 741 C C . ASN A 1 89 ? -5.366 3.326 11.620 1.00 96.44 89 ASN A C 1
ATOM 743 O O . ASN A 1 89 ? -5.037 2.296 11.041 1.00 96.44 89 ASN A O 1
ATOM 747 N N . GLU A 1 90 ? -6.344 3.362 12.533 1.00 96.00 90 GLU A N 1
ATOM 748 C CA . GLU A 1 90 ? -7.143 2.176 12.898 1.00 96.00 90 GLU A CA 1
ATOM 749 C C . GLU A 1 90 ? -7.779 1.502 11.679 1.00 96.00 90 GLU A C 1
ATOM 751 O O . GLU A 1 90 ? -7.704 0.283 11.530 1.00 96.00 90 GLU A O 1
ATOM 756 N N . PHE A 1 91 ? -8.328 2.293 10.757 1.00 96.56 91 PHE A N 1
ATOM 757 C CA . PHE A 1 91 ? -8.808 1.782 9.475 1.00 96.56 91 PHE A CA 1
ATOM 758 C C . PHE A 1 91 ? -7.665 1.271 8.571 1.00 96.56 91 PHE A C 1
ATOM 760 O O . PHE A 1 91 ? -7.805 0.258 7.880 1.00 96.56 91 PHE A O 1
ATOM 767 N N . PHE A 1 92 ? -6.515 1.945 8.554 1.00 95.00 92 PHE A N 1
ATOM 768 C CA . PHE A 1 92 ? -5.388 1.579 7.695 1.00 95.00 92 PHE A CA 1
ATOM 769 C C . PHE A 1 92 ? -4.785 0.214 8.060 1.00 95.00 92 PHE A C 1
ATOM 771 O O . PHE A 1 92 ? -4.471 -0.563 7.161 1.00 95.00 92 PHE A O 1
ATOM 778 N N . TYR A 1 93 ? -4.685 -0.111 9.354 1.00 94.44 93 TYR A N 1
ATOM 779 C CA . TYR A 1 93 ? -4.236 -1.426 9.840 1.00 94.44 93 TYR A CA 1
ATOM 780 C C . TYR A 1 93 ? -5.384 -2.382 10.210 1.00 94.44 93 TYR A C 1
ATOM 782 O O . TYR A 1 93 ? -5.161 -3.371 10.914 1.00 94.44 93 TYR A O 1
ATOM 790 N N . ARG A 1 94 ? -6.612 -2.104 9.748 1.00 96.00 94 ARG A N 1
ATOM 791 C CA . ARG A 1 94 ? -7.816 -2.894 10.051 1.00 96.00 94 ARG A CA 1
ATOM 792 C C . ARG A 1 94 ? -7.602 -4.400 9.893 1.00 96.00 94 ARG A C 1
ATOM 794 O O . ARG A 1 94 ? -6.916 -4.871 8.986 1.00 96.00 94 ARG A O 1
ATOM 801 N N . LYS A 1 95 ? -8.269 -5.172 10.749 1.00 95.94 95 LYS A N 1
ATOM 802 C CA . LYS A 1 95 ? -8.240 -6.636 10.690 1.00 95.94 95 LYS A CA 1
ATOM 803 C C . LYS A 1 95 ? -9.226 -7.149 9.646 1.00 95.94 95 LYS A C 1
ATOM 805 O O . LYS A 1 95 ? -10.387 -6.737 9.632 1.00 95.94 95 LYS A O 1
ATOM 810 N N . LEU A 1 96 ? -8.774 -8.088 8.821 1.00 96.75 96 LEU A N 1
ATOM 811 C CA . LEU A 1 96 ? -9.626 -8.825 7.889 1.00 96.75 96 LEU A CA 1
ATOM 812 C C . LEU A 1 96 ? -10.197 -10.083 8.551 1.00 96.75 96 LEU A C 1
ATOM 814 O O . LEU A 1 96 ? -9.600 -10.649 9.472 1.00 96.75 96 LEU A O 1
ATOM 818 N N . LYS A 1 97 ? -11.361 -10.527 8.079 1.00 96.44 97 LYS A N 1
ATOM 819 C CA . LYS A 1 97 ? -11.957 -11.806 8.467 1.00 96.44 97 LYS A CA 1
ATOM 820 C C . LYS A 1 97 ? -11.015 -12.945 8.056 1.00 96.44 97 LYS A C 1
ATOM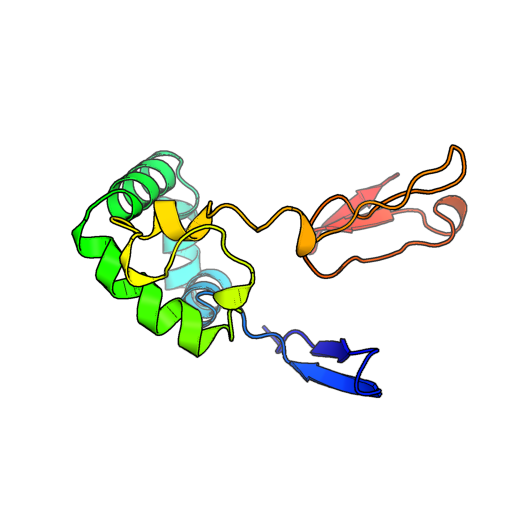 822 O O . LYS A 1 97 ? -10.527 -12.930 6.926 1.00 96.44 97 LYS A O 1
ATOM 827 N N . PRO A 1 98 ? -10.822 -13.984 8.889 1.00 93.88 98 PRO A N 1
ATOM 828 C CA . PRO A 1 98 ? -10.014 -15.147 8.508 1.00 93.88 98 PRO A CA 1
ATOM 829 C C . PRO A 1 98 ? -10.485 -15.822 7.212 1.00 93.88 98 PRO A C 1
ATOM 831 O O . PRO A 1 98 ? -9.682 -16.362 6.459 1.00 93.88 98 PRO A O 1
ATOM 834 N N . SER A 1 99 ? -11.789 -15.753 6.921 1.00 95.25 99 SER A N 1
ATOM 835 C CA . SER A 1 99 ? -12.380 -16.290 5.694 1.00 95.25 99 SER A CA 1
ATOM 836 C C . SER A 1 99 ? -12.074 -15.478 4.432 1.00 95.25 99 SER A C 1
ATOM 838 O O . SER A 1 99 ? -12.283 -15.996 3.340 1.00 95.25 99 SER A O 1
ATOM 840 N N . ALA A 1 100 ? -11.590 -14.236 4.547 1.00 95.50 100 ALA A N 1
ATOM 841 C CA . ALA A 1 100 ? -11.288 -13.388 3.391 1.00 95.50 100 ALA A CA 1
ATOM 842 C C . ALA A 1 100 ? -9.997 -13.813 2.670 1.00 95.50 100 ALA A C 1
ATOM 844 O O . ALA A 1 100 ? -9.851 -13.568 1.474 1.00 95.50 100 ALA A O 1
ATOM 845 N N . ARG A 1 101 ? -9.054 -14.448 3.382 1.00 94.25 101 ARG A N 1
ATOM 846 C CA . ARG A 1 101 ? -7.745 -14.875 2.857 1.00 94.25 101 ARG A CA 1
ATOM 847 C C . ARG A 1 101 ? -7.408 -16.299 3.321 1.00 94.25 101 ARG A C 1
ATOM 849 O O . ARG A 1 101 ? -6.535 -16.474 4.171 1.00 94.25 101 ARG A O 1
ATOM 856 N N . PRO A 1 102 ? -8.103 -17.330 2.812 1.00 92.31 102 PRO A N 1
ATOM 857 C CA . PRO A 1 102 ? -7.772 -18.711 3.142 1.00 92.31 102 PRO A CA 1
ATOM 858 C C . PRO A 1 102 ? -6.350 -19.040 2.665 1.00 92.31 102 PRO A C 1
ATOM 860 O O . PRO A 1 102 ? -6.025 -18.875 1.489 1.00 92.31 102 PRO A O 1
ATOM 863 N N . LEU A 1 103 ? -5.499 -19.503 3.581 1.00 90.25 103 LEU A N 1
ATOM 864 C CA . LEU A 1 103 ? -4.141 -19.927 3.247 1.00 90.25 103 LEU A CA 1
ATOM 865 C C . LEU A 1 103 ? -4.170 -21.313 2.605 1.00 90.25 103 LEU A C 1
ATOM 867 O O . LEU A 1 103 ? -4.847 -22.221 3.090 1.00 90.25 103 LEU A O 1
ATOM 871 N N . SER A 1 104 ? -3.414 -21.474 1.522 1.00 87.31 104 SER A N 1
ATOM 872 C CA . SER A 1 104 ? -3.191 -22.784 0.912 1.00 87.31 104 SER A CA 1
ATOM 873 C C . SER A 1 104 ? -2.114 -23.528 1.704 1.00 87.31 104 SER A C 1
ATOM 875 O O . SER A 1 104 ? -1.079 -22.952 2.029 1.00 87.31 104 SER A O 1
ATOM 877 N N . GLY A 1 105 ? -2.374 -24.789 2.053 1.00 86.56 105 GLY A N 1
ATOM 878 C CA . GLY A 1 105 ? -1.425 -25.645 2.767 1.00 86.56 105 GLY A CA 1
ATOM 879 C C . GLY A 1 105 ? -0.632 -26.554 1.828 1.00 86.56 105 GLY A C 1
ATOM 880 O O . GLY A 1 105 ? -1.043 -26.786 0.695 1.00 86.56 105 GLY A O 1
ATOM 881 N N . GLY A 1 106 ? 0.472 -27.106 2.333 1.00 90.19 106 GLY A N 1
ATOM 882 C CA . GLY A 1 106 ? 1.317 -28.073 1.626 1.00 90.19 106 GLY A CA 1
ATOM 883 C C . GLY A 1 106 ? 2.783 -27.648 1.595 1.00 90.19 106 GLY A C 1
ATOM 884 O O . GLY A 1 106 ? 3.087 -26.460 1.541 1.00 90.19 106 GLY A O 1
ATOM 885 N N . GLU A 1 107 ? 3.692 -28.621 1.629 1.00 90.81 107 GLU A N 1
ATOM 886 C CA . GLU A 1 107 ? 5.143 -28.370 1.658 1.00 90.81 107 GLU A CA 1
ATOM 887 C C . GLU A 1 107 ? 5.674 -27.778 0.342 1.00 90.81 107 GLU A C 1
ATOM 889 O O . GLU A 1 107 ? 6.667 -27.059 0.343 1.00 90.81 107 GLU A O 1
ATOM 894 N N . GLU A 1 108 ? 4.973 -28.013 -0.770 1.00 93.00 108 GLU A N 1
ATOM 895 C CA . GLU A 1 108 ? 5.334 -27.512 -2.104 1.00 93.00 108 GLU A CA 1
ATOM 896 C C . GLU A 1 108 ? 4.535 -26.263 -2.520 1.00 93.00 108 GLU A C 1
ATOM 898 O O . GLU A 1 108 ? 4.514 -25.887 -3.691 1.00 93.00 108 GLU A O 1
ATOM 903 N N . THR A 1 109 ? 3.832 -25.616 -1.585 1.00 93.19 109 THR A N 1
ATOM 904 C CA . THR A 1 109 ? 2.999 -24.439 -1.873 1.00 93.19 109 THR A CA 1
ATOM 905 C C . THR A 1 109 ? 3.563 -23.186 -1.219 1.00 93.19 109 THR A C 1
ATOM 907 O O . THR A 1 109 ? 3.885 -23.170 -0.035 1.00 93.19 109 THR A O 1
ATOM 910 N N . VAL A 1 110 ? 3.617 -22.096 -1.985 1.00 90.75 110 VAL A N 1
ATOM 911 C CA . VAL A 1 110 ? 3.968 -20.764 -1.482 1.00 90.75 110 VAL A CA 1
ATOM 912 C C . VAL A 1 110 ? 2.738 -19.868 -1.568 1.00 90.75 110 VAL A C 1
ATOM 914 O O . VAL A 1 110 ? 2.120 -19.741 -2.623 1.00 90.75 110 VAL A O 1
ATOM 917 N N . CYS A 1 111 ? 2.382 -19.239 -0.450 1.00 91.44 111 CYS A N 1
ATOM 918 C CA . CYS A 1 111 ? 1.342 -18.216 -0.413 1.00 91.44 111 CYS A CA 1
ATOM 919 C C . CYS A 1 111 ? 1.941 -16.833 -0.686 1.00 91.44 111 CYS A C 1
ATOM 921 O O . CYS A 1 111 ? 3.079 -16.549 -0.309 1.00 91.44 111 CYS A O 1
ATOM 923 N N . PHE A 1 112 ? 1.152 -15.943 -1.291 1.00 91.31 112 PHE A N 1
ATOM 924 C CA . PHE A 1 112 ? 1.534 -14.537 -1.371 1.00 91.31 112 PHE A CA 1
ATOM 925 C C . PHE A 1 112 ? 1.612 -13.927 0.037 1.00 91.31 112 PHE A C 1
ATOM 927 O O . PHE A 1 112 ? 0.746 -14.208 0.868 1.00 91.31 112 PHE A O 1
ATOM 934 N N . PRO A 1 113 ? 2.627 -13.092 0.321 1.00 90.94 113 PRO A N 1
ATOM 935 C CA . PRO A 1 113 ? 2.843 -12.556 1.663 1.00 90.94 113 PRO A CA 1
ATOM 936 C C . PRO A 1 113 ? 1.902 -11.395 2.007 1.00 90.94 113 PRO A C 1
ATOM 938 O O . PRO A 1 113 ? 1.758 -11.055 3.179 1.00 90.94 113 PRO A O 1
ATOM 941 N N . ALA A 1 114 ? 1.307 -10.749 1.001 1.00 93.19 114 ALA A N 1
ATOM 942 C CA . ALA A 1 114 ? 0.454 -9.583 1.176 1.00 93.19 114 ALA A CA 1
ATOM 943 C C . ALA A 1 114 ? -0.532 -9.428 0.013 1.00 93.19 114 ALA A C 1
ATOM 945 O O . ALA A 1 114 ? -0.297 -9.918 -1.093 1.00 93.19 114 ALA A O 1
ATOM 946 N N . ASP A 1 115 ? -1.602 -8.676 0.257 1.00 91.81 115 ASP A N 1
ATOM 947 C CA . ASP A 1 115 ? -2.489 -8.199 -0.797 1.00 91.81 115 ASP A CA 1
ATOM 948 C C . ASP A 1 115 ? -1.779 -7.128 -1.631 1.00 91.81 115 ASP A C 1
ATOM 950 O O . ASP A 1 115 ? -1.201 -6.177 -1.100 1.00 91.81 115 ASP A O 1
ATOM 954 N N . GLY A 1 116 ? -1.831 -7.268 -2.952 1.00 89.31 116 GLY A N 1
ATOM 955 C CA . GLY A 1 116 ? -1.256 -6.292 -3.864 1.00 89.31 116 GLY A CA 1
ATOM 956 C C . GLY A 1 116 ? -0.888 -6.885 -5.213 1.00 89.31 116 GLY A C 1
ATOM 957 O O . GLY A 1 116 ? -1.200 -8.034 -5.543 1.00 89.31 116 GLY A O 1
ATOM 958 N N . ARG A 1 117 ? -0.192 -6.080 -6.012 1.00 86.19 117 ARG A N 1
ATOM 959 C CA . ARG A 1 117 ? 0.380 -6.530 -7.279 1.00 86.19 117 ARG A CA 1
ATOM 960 C C . ARG A 1 117 ? 1.799 -7.003 -7.072 1.00 86.19 117 ARG A C 1
ATOM 962 O O . ARG A 1 117 ? 2.602 -6.332 -6.433 1.00 86.19 117 ARG A O 1
ATOM 969 N N . HIS A 1 118 ? 2.091 -8.142 -7.674 1.00 86.12 118 HIS A N 1
ATOM 970 C CA . HIS A 1 118 ? 3.380 -8.794 -7.567 1.00 86.12 118 HIS A CA 1
ATOM 971 C C . HIS A 1 118 ? 4.059 -8.772 -8.929 1.00 86.12 118 HIS A C 1
ATOM 973 O O . HIS A 1 118 ? 3.433 -9.059 -9.950 1.00 86.12 118 HIS A O 1
ATOM 979 N N . ILE A 1 119 ? 5.343 -8.431 -8.930 1.00 85.00 119 ILE A N 1
ATOM 980 C CA . ILE A 1 119 ? 6.219 -8.641 -10.077 1.00 85.00 119 ILE A CA 1
ATOM 981 C C . ILE A 1 119 ? 6.848 -10.016 -9.877 1.00 85.00 119 ILE A C 1
ATOM 983 O O . ILE A 1 119 ? 7.480 -10.258 -8.851 1.00 85.00 119 ILE A O 1
ATOM 987 N N . ALA A 1 120 ? 6.638 -10.916 -10.833 1.00 86.25 120 ALA A N 1
ATOM 988 C CA . ALA A 1 120 ? 7.219 -12.249 -10.818 1.00 86.25 120 ALA A CA 1
ATOM 989 C C . ALA A 1 120 ? 8.382 -12.306 -11.809 1.00 86.25 120 ALA A C 1
ATOM 991 O O . ALA A 1 120 ? 8.229 -11.919 -12.968 1.00 86.25 120 ALA A O 1
ATOM 992 N N . ILE A 1 121 ? 9.524 -12.804 -11.344 1.00 89.06 121 ILE A N 1
ATOM 993 C CA . ILE A 1 121 ? 10.697 -13.094 -12.167 1.00 89.06 121 ILE A CA 1
ATOM 994 C C . ILE A 1 121 ? 10.808 -14.621 -12.192 1.00 89.06 121 ILE A C 1
ATOM 996 O O . ILE A 1 121 ? 11.147 -15.200 -11.162 1.00 89.06 121 ILE A O 1
ATOM 1000 N N . PRO A 1 122 ? 10.448 -15.285 -13.307 1.00 89.88 122 PRO A N 1
ATOM 1001 C CA . PRO A 1 122 ? 10.388 -16.747 -13.355 1.00 89.88 122 PRO A CA 1
ATOM 1002 C C . PRO A 1 122 ? 11.741 -17.420 -13.124 1.00 89.88 122 PRO A C 1
ATOM 1004 O O . PRO A 1 122 ? 11.797 -18.501 -12.549 1.00 89.88 122 PRO A O 1
ATOM 1007 N N . ASP A 1 123 ? 12.815 -16.772 -13.572 1.00 92.12 123 ASP A N 1
ATOM 1008 C CA . ASP A 1 123 ? 14.176 -17.274 -13.465 1.00 92.12 123 ASP A CA 1
ATOM 1009 C C . ASP A 1 123 ? 15.126 -16.118 -13.140 1.00 92.12 123 ASP A C 1
ATOM 1011 O O . ASP A 1 123 ? 15.394 -15.263 -13.986 1.00 92.12 123 ASP A O 1
ATOM 1015 N N . LEU A 1 124 ? 15.629 -16.085 -11.905 1.00 91.38 124 LEU A N 1
ATOM 1016 C CA . LEU A 1 124 ? 16.594 -15.073 -11.473 1.00 91.38 124 LEU A CA 1
ATOM 1017 C C . LEU A 1 124 ? 17.937 -15.198 -12.203 1.00 91.38 124 LEU A C 1
ATOM 1019 O O . LEU A 1 124 ? 18.615 -14.192 -12.351 1.00 91.38 124 LEU A O 1
ATOM 1023 N N . SER A 1 125 ? 18.309 -16.385 -12.700 1.00 92.75 125 SER A N 1
ATOM 1024 C CA . SER A 1 125 ? 19.565 -16.573 -13.444 1.00 92.75 125 SER A CA 1
ATOM 1025 C C . SER A 1 125 ? 19.538 -15.941 -14.839 1.00 92.75 125 SER A C 1
ATOM 1027 O O . SER A 1 125 ? 20.585 -15.718 -15.442 1.00 92.75 125 SER A O 1
ATOM 1029 N N . SER A 1 126 ? 18.342 -15.612 -15.337 1.00 92.50 126 SER A N 1
ATOM 1030 C CA . SER A 1 126 ? 18.146 -14.950 -16.629 1.00 92.50 126 SER A CA 1
ATOM 1031 C C . SER A 1 126 ? 18.328 -13.428 -16.584 1.00 92.50 126 SER A C 1
ATOM 1033 O O . SER A 1 126 ? 18.262 -12.775 -17.628 1.00 92.50 126 SER A O 1
ATOM 1035 N N . ILE A 1 127 ? 18.541 -12.851 -15.396 1.00 92.19 127 ILE A N 1
ATOM 1036 C CA . ILE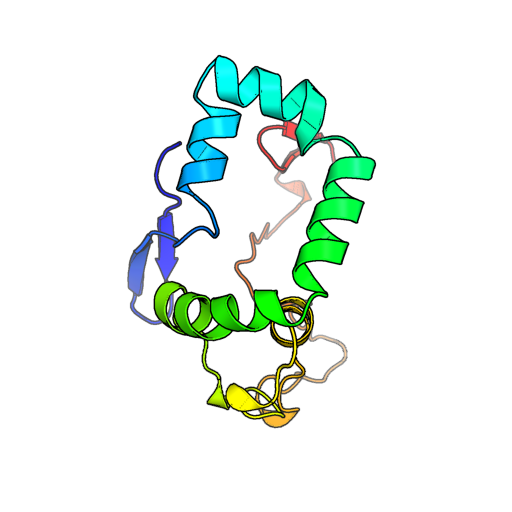 A 1 127 ? 18.712 -11.411 -15.198 1.00 92.19 127 ILE A CA 1
ATOM 1037 C C . ILE A 1 127 ? 19.964 -11.118 -14.368 1.00 92.19 127 ILE A C 1
ATOM 1039 O O . ILE A 1 127 ? 20.350 -11.892 -13.503 1.00 92.19 127 ILE A O 1
ATOM 1043 N N . GLU A 1 128 ? 20.583 -9.966 -14.611 1.00 90.69 128 GLU A N 1
ATOM 1044 C CA . GLU A 1 128 ? 21.751 -9.507 -13.841 1.00 90.69 128 GLU A CA 1
ATOM 1045 C C . GLU A 1 128 ? 21.359 -8.520 -12.731 1.00 90.69 128 GLU A C 1
ATOM 1047 O O . GLU A 1 128 ? 22.092 -8.342 -11.763 1.00 90.69 128 GLU A O 1
ATOM 1052 N N . SER A 1 129 ? 20.194 -7.873 -12.860 1.00 91.38 129 SER A N 1
ATOM 1053 C CA . SER A 1 129 ? 19.738 -6.854 -11.916 1.00 91.38 129 SER A CA 1
ATOM 1054 C C . SER A 1 129 ? 18.218 -6.774 -11.787 1.00 91.38 129 SER A C 1
ATOM 1056 O O . SER A 1 129 ? 17.460 -7.091 -12.708 1.00 91.38 129 SER A O 1
ATOM 1058 N N . VAL A 1 130 ? 17.765 -6.298 -10.627 1.00 91.12 130 VAL A N 1
ATOM 1059 C CA . VAL A 1 130 ? 16.362 -6.012 -10.314 1.00 91.12 130 VAL A CA 1
ATOM 1060 C C . VAL A 1 130 ? 16.162 -4.505 -10.211 1.00 91.12 130 VAL A C 1
ATOM 1062 O O . VAL A 1 130 ? 16.900 -3.802 -9.524 1.00 91.12 130 VAL A O 1
ATOM 1065 N N . TYR A 1 131 ? 15.118 -3.992 -10.860 1.00 86.81 131 TYR A N 1
ATOM 1066 C CA . TYR A 1 131 ? 14.767 -2.577 -10.782 1.00 86.81 131 TYR A CA 1
ATOM 1067 C C . TYR A 1 131 ? 13.807 -2.306 -9.623 1.00 86.81 131 TYR A C 1
ATOM 1069 O O . TYR A 1 131 ? 12.658 -2.747 -9.630 1.00 86.81 131 TYR A O 1
ATOM 1077 N N . VAL A 1 132 ? 14.243 -1.499 -8.656 1.00 83.81 132 VAL A N 1
ATOM 1078 C CA . VAL A 1 132 ? 13.414 -1.020 -7.545 1.00 83.81 132 VAL A CA 1
ATOM 1079 C C . VAL A 1 132 ? 13.429 0.504 -7.542 1.00 83.81 132 VAL A C 1
ATOM 1081 O O . VAL A 1 132 ? 14.476 1.134 -7.437 1.00 83.81 132 VAL A O 1
ATOM 1084 N N . LYS A 1 133 ? 12.246 1.123 -7.662 1.00 77.31 133 LYS A N 1
ATOM 1085 C CA . LYS A 1 133 ? 12.070 2.592 -7.607 1.00 77.31 133 LYS A CA 1
ATOM 1086 C C . LYS A 1 133 ? 13.008 3.368 -8.556 1.00 77.31 133 LYS A C 1
ATOM 1088 O O . LYS A 1 133 ? 13.527 4.422 -8.198 1.00 77.31 133 LYS A O 1
ATOM 1093 N N . GLY A 1 134 ? 13.196 2.857 -9.776 1.00 77.88 134 GLY A N 1
ATOM 1094 C CA . GLY A 1 134 ? 14.017 3.496 -10.813 1.00 77.88 134 GLY A CA 1
ATOM 1095 C C . GLY A 1 134 ? 15.528 3.317 -10.636 1.00 77.88 134 GLY A C 1
ATOM 1096 O O . GLY A 1 134 ? 16.295 3.981 -11.325 1.00 77.88 134 GLY A O 1
ATOM 1097 N N . GLN A 1 135 ? 15.953 2.441 -9.726 1.00 86.38 135 GLN A N 1
ATOM 1098 C CA . GLN A 1 135 ? 17.349 2.075 -9.514 1.00 86.38 135 GLN A CA 1
ATOM 1099 C C . GLN A 1 135 ? 17.522 0.582 -9.787 1.00 86.38 135 GLN A C 1
ATOM 1101 O O . GLN A 1 135 ? 16.674 -0.210 -9.378 1.00 86.38 135 GLN A O 1
ATOM 1106 N N . ALA A 1 136 ? 18.588 0.220 -10.498 1.00 91.31 136 ALA A N 1
ATOM 1107 C CA . ALA A 1 136 ? 18.983 -1.169 -10.688 1.00 91.31 136 ALA A CA 1
ATOM 1108 C C . ALA A 1 136 ? 19.809 -1.630 -9.482 1.00 91.31 136 ALA A C 1
ATOM 1110 O O . ALA A 1 136 ? 20.643 -0.875 -8.978 1.00 91.31 136 ALA A O 1
ATOM 1111 N N . PHE A 1 137 ? 19.547 -2.848 -9.029 1.00 91.31 137 PHE A N 1
ATOM 1112 C CA . PHE A 1 137 ? 20.287 -3.536 -7.980 1.00 91.31 137 PHE A CA 1
ATOM 1113 C C . PHE A 1 137 ? 20.808 -4.842 -8.554 1.00 91.31 137 PHE A C 1
ATOM 1115 O O . PHE A 1 137 ? 20.011 -5.618 -9.079 1.00 91.31 137 PHE A O 1
ATOM 1122 N N . ASP A 1 138 ? 22.110 -5.068 -8.448 1.00 90.94 138 ASP A N 1
ATOM 1123 C CA . ASP A 1 138 ? 22.727 -6.324 -8.868 1.00 90.94 138 ASP A CA 1
ATOM 1124 C C . ASP A 1 138 ? 22.321 -7.452 -7.904 1.00 90.94 138 ASP A C 1
ATOM 1126 O O . ASP A 1 138 ? 22.056 -7.196 -6.720 1.00 90.94 138 ASP A O 1
ATOM 1130 N N . LEU A 1 139 ? 22.211 -8.673 -8.434 1.00 82.94 139 LEU A N 1
ATOM 1131 C CA . LEU A 1 139 ? 21.819 -9.874 -7.686 1.00 82.94 139 LEU A CA 1
ATOM 1132 C C . LEU A 1 139 ? 22.968 -10.501 -6.885 1.00 82.94 139 LEU A C 1
ATOM 1134 O O . LEU A 1 139 ? 24.121 -10.492 -7.370 1.00 82.94 139 LEU A O 1
#

Sequence (139 aa):
MDPIRYFNRYNQAIETETVYGESYLRWTYEKPFGRLALNVIVKRSLFNIWYGWRMDRSSSQSKVGPFIEDYGIDVGECVESKESFGTFNEFFYRKLKPSARPLSGGEETVCFPADGRHIAIPDLSSIESVYVKGQAFDL

Radius of gyration: 19.01 Å; chains: 1; bounding box: 41×52×36 Å

Foldseek 3Di:
DPFDWDQDPVVRDIDTDDDVPVVLVCQLPPPPVSVVCCVPPVPDPVNVVVVVVVQVALVQLVVLVVVCVSRVDDQVQFPDHSVPDSGNVCVVPTHGDCVVDPDDDDPPDDDDPDPDDDDDDPDPVVDQWDDDPNDTDGD